Protein AF-A0A8S3G1X2-F1 (afdb_monomer_lite)

Secondary structure (DSSP, 8-state):
-HHHHHHHHHHHHHHHHHHHHHH--TTT-HHHHHHHHHHHHHHHHHHHHT--SHHHHHHHHHHHHHHHHHTHHHHHHHHHHHH-----HHHHHHHHHHHHHHHHHHHHHHHHHHHHHHHHHHHHHHHHHHHHHHHHH-

Foldseek 3Di:
DVVVVVVVVLVVLVVVLVVVLVVDDCQPCVLVNLVSLLVQLVSLVVQLVVDDDLVSNLVSLVSSVVSLVVNVSSVVNLVVLVPDPDPDPVSVVSNVSVVVSVVSSVVSNVVSVVSNVVSVVVVVVVVVVVVVVVVVPD

Structure (mmCIF, N/CA/C/O backbone):
data_AF-A0A8S3G1X2-F1
#
_entry.id   AF-A0A8S3G1X2-F1
#
loop_
_atom_site.group_PDB
_atom_site.id
_atom_site.type_symbol
_atom_site.label_atom_id
_atom_site.label_alt_id
_atom_site.label_comp_id
_atom_site.label_asym_id
_atom_site.la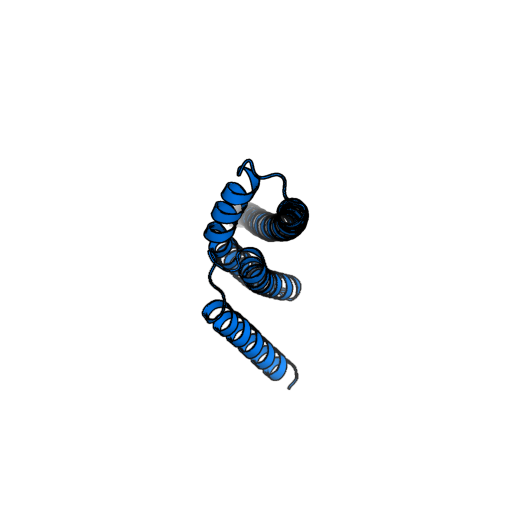bel_entity_id
_atom_site.label_seq_id
_atom_site.pdbx_PDB_ins_code
_atom_site.Cartn_x
_atom_site.Cartn_y
_atom_site.Cartn_z
_atom_site.occupancy
_atom_site.B_iso_or_equiv
_atom_site.auth_seq_id
_atom_site.auth_comp_id
_atom_site.auth_asym_id
_atom_site.auth_atom_id
_atom_site.pdbx_PDB_model_num
ATOM 1 N N . ASN A 1 1 ? -29.533 -5.165 0.262 1.00 54.38 1 ASN A N 1
ATOM 2 C CA . ASN A 1 1 ? -28.687 -5.958 -0.666 1.00 54.38 1 ASN A CA 1
ATOM 3 C C . ASN A 1 1 ? -27.414 -5.248 -1.184 1.00 54.38 1 ASN A C 1
ATOM 5 O O . ASN A 1 1 ? -26.605 -5.881 -1.853 1.00 54.38 1 ASN A O 1
ATOM 9 N N . ASN A 1 2 ? -27.161 -3.968 -0.855 1.00 65.06 2 ASN A N 1
ATOM 10 C CA . ASN A 1 2 ? -25.975 -3.226 -1.332 1.00 65.06 2 ASN A CA 1
ATOM 11 C C . ASN A 1 2 ? -24.635 -3.657 -0.696 1.00 65.06 2 ASN A C 1
ATOM 13 O O . ASN A 1 2 ? -23.593 -3.582 -1.345 1.00 65.06 2 ASN A O 1
ATOM 17 N N . SER A 1 3 ? -24.640 -4.148 0.546 1.00 72.12 3 SER A N 1
ATOM 18 C CA . SER A 1 3 ? -23.425 -4.579 1.258 1.00 72.12 3 SER A CA 1
ATOM 19 C C . SER A 1 3 ? -22.784 -5.831 0.644 1.00 72.12 3 SER A C 1
ATOM 21 O O . SER A 1 3 ? -21.564 -5.881 0.482 1.00 72.12 3 SER A O 1
ATOM 23 N N . ALA A 1 4 ? -23.592 -6.817 0.241 1.00 76.88 4 ALA A N 1
ATOM 24 C CA . ALA A 1 4 ? -23.123 -8.038 -0.418 1.00 76.88 4 ALA A CA 1
ATOM 25 C C . ALA A 1 4 ? -22.512 -7.749 -1.799 1.00 76.88 4 ALA A C 1
ATOM 27 O O . ALA A 1 4 ? -21.444 -8.267 -2.122 1.00 76.88 4 ALA A O 1
ATOM 28 N N . ARG A 1 5 ? -23.130 -6.852 -2.582 1.00 80.75 5 ARG A N 1
ATOM 29 C CA . ARG A 1 5 ? -22.590 -6.398 -3.873 1.00 80.75 5 ARG A CA 1
ATOM 30 C C . ARG A 1 5 ? -21.231 -5.714 -3.713 1.00 80.75 5 ARG A C 1
ATOM 32 O O . ARG A 1 5 ? -20.297 -6.064 -4.423 1.00 80.75 5 ARG A O 1
ATOM 39 N N . ARG A 1 6 ? -21.082 -4.806 -2.741 1.00 79.25 6 ARG A N 1
ATOM 40 C CA . ARG A 1 6 ? -19.798 -4.138 -2.446 1.00 79.25 6 ARG A CA 1
ATOM 41 C C . ARG A 1 6 ? -18.711 -5.115 -1.992 1.00 79.25 6 ARG A C 1
ATOM 43 O O . ARG A 1 6 ? -17.553 -4.939 -2.342 1.00 79.25 6 ARG A O 1
ATOM 50 N N . LYS A 1 7 ? -19.058 -6.146 -1.212 1.00 81.00 7 LYS A N 1
ATOM 51 C CA . LYS A 1 7 ? -18.111 -7.216 -0.842 1.00 81.00 7 LYS A CA 1
ATOM 52 C C . LYS A 1 7 ? -17.632 -7.993 -2.073 1.00 81.00 7 LYS A C 1
ATOM 54 O O . LYS A 1 7 ? -16.433 -8.187 -2.223 1.00 81.00 7 LYS A O 1
ATOM 59 N N . ARG A 1 8 ? -18.546 -8.372 -2.973 1.00 85.12 8 ARG A N 1
ATOM 60 C CA . ARG A 1 8 ? -18.200 -9.078 -4.220 1.00 85.12 8 ARG A CA 1
ATOM 61 C C . ARG A 1 8 ? -17.327 -8.237 -5.148 1.00 85.12 8 ARG A C 1
ATOM 63 O O . ARG A 1 8 ? -16.328 -8.743 -5.630 1.00 85.12 8 ARG A O 1
ATOM 70 N N . LEU A 1 9 ? -17.673 -6.965 -5.356 1.00 85.12 9 LEU A N 1
ATOM 71 C CA . LEU A 1 9 ? -16.884 -6.065 -6.205 1.00 85.12 9 LEU A CA 1
ATOM 72 C C . LEU A 1 9 ? -15.454 -5.881 -5.678 1.00 85.12 9 LEU A C 1
ATOM 74 O O . LEU A 1 9 ? -14.522 -5.876 -6.469 1.00 85.12 9 LEU A O 1
ATOM 78 N N . ARG A 1 10 ? -15.268 -5.809 -4.354 1.00 83.69 10 ARG A N 1
ATOM 79 C CA . ARG A 1 10 ? -13.932 -5.751 -3.739 1.00 83.69 10 ARG A CA 1
ATOM 80 C C . ARG A 1 10 ? -13.130 -7.030 -3.938 1.00 83.69 10 ARG A C 1
ATOM 82 O O . ARG A 1 10 ? -11.974 -6.959 -4.332 1.00 83.69 10 ARG A O 1
ATOM 89 N N . ALA A 1 11 ? -13.747 -8.186 -3.691 1.00 85.19 11 ALA A N 1
ATOM 90 C CA . ALA A 1 11 ? -13.094 -9.474 -3.919 1.00 85.19 11 ALA A CA 1
ATOM 91 C C . ALA A 1 11 ? -12.684 -9.633 -5.390 1.00 85.19 11 ALA A C 1
ATOM 93 O O . ALA A 1 11 ? -11.597 -10.115 -5.682 1.00 85.19 11 ALA A O 1
ATOM 94 N N . LEU A 1 12 ? -13.537 -9.168 -6.305 1.00 88.81 12 LEU A N 1
ATOM 95 C CA . LEU A 1 12 ? -13.253 -9.173 -7.731 1.00 88.81 12 LEU A CA 1
ATOM 96 C C . LEU A 1 12 ? -12.093 -8.229 -8.087 1.00 88.81 12 LEU A C 1
ATOM 98 O O . LEU A 1 12 ? -11.198 -8.642 -8.811 1.00 88.81 12 LEU A O 1
ATOM 102 N N . ALA A 1 13 ? -12.067 -7.005 -7.549 1.00 86.31 13 ALA A N 1
ATOM 103 C CA . ALA A 1 13 ? -10.960 -6.069 -7.759 1.00 86.31 13 ALA A CA 1
ATOM 104 C C . ALA A 1 13 ? -9.626 -6.644 -7.260 1.00 86.31 13 ALA A C 1
ATOM 106 O O . ALA A 1 13 ? -8.665 -6.688 -8.018 1.00 86.31 13 ALA A O 1
ATOM 107 N N . SER A 1 14 ? -9.593 -7.174 -6.033 1.00 84.50 14 SER A N 1
ATOM 108 C CA . SER A 1 14 ? -8.400 -7.827 -5.478 1.00 84.50 14 SER A CA 1
ATOM 109 C C . SER A 1 14 ? -7.933 -9.005 -6.338 1.00 84.50 14 SER A C 1
ATOM 111 O O . SER A 1 14 ? -6.750 -9.098 -6.645 1.00 84.50 14 SER A O 1
ATOM 113 N N . LEU A 1 15 ? -8.854 -9.849 -6.817 1.00 88.75 15 LEU A N 1
ATOM 114 C CA . LEU A 1 15 ? -8.516 -10.937 -7.737 1.00 88.75 15 LEU A CA 1
ATOM 115 C C . LEU A 1 15 ? -7.916 -10.419 -9.055 1.00 88.75 15 LEU A C 1
ATOM 117 O O . LEU A 1 15 ? -6.991 -11.027 -9.586 1.00 88.75 15 LEU A O 1
ATOM 121 N N . HIS A 1 16 ? -8.442 -9.322 -9.605 1.00 86.31 16 HIS A N 1
ATOM 122 C CA . HIS A 1 16 ? -7.898 -8.727 -10.825 1.00 86.31 16 HIS A CA 1
ATOM 123 C C . HIS A 1 16 ? -6.502 -8.140 -10.613 1.00 86.31 16 HIS A C 1
ATOM 125 O O . HIS A 1 16 ? -5.653 -8.344 -11.475 1.00 86.31 16 HIS A O 1
ATOM 131 N N . TYR A 1 17 ? -6.245 -7.480 -9.480 1.00 87.12 17 TYR A N 1
ATOM 132 C CA . TYR A 1 17 ? -4.904 -6.992 -9.150 1.00 87.12 17 TYR A CA 1
ATOM 133 C C . TYR A 1 17 ? -3.914 -8.148 -9.000 1.00 87.12 17 TYR A C 1
ATOM 135 O O . TYR A 1 17 ? -2.862 -8.118 -9.629 1.00 87.12 17 TYR A O 1
ATOM 143 N N . GLN A 1 18 ? -4.291 -9.216 -8.292 1.00 84.69 18 GLN A N 1
ATOM 144 C CA . GLN A 1 18 ? -3.458 -10.416 -8.163 1.00 84.69 18 GLN A CA 1
ATOM 145 C C . GLN A 1 18 ? -3.122 -11.042 -9.518 1.00 84.69 18 GLN A C 1
ATOM 147 O O . GLN A 1 18 ? -1.961 -11.312 -9.796 1.00 84.69 18 GLN A O 1
ATOM 152 N N . LYS A 1 19 ? -4.112 -11.202 -10.402 1.00 86.62 19 LYS A N 1
ATOM 153 C CA . LYS A 1 19 ? -3.869 -11.715 -11.759 1.00 86.62 19 LYS A CA 1
ATOM 154 C C . LYS A 1 19 ? -2.998 -10.786 -12.599 1.00 86.62 19 LYS A C 1
ATOM 156 O O . LYS A 1 19 ? -2.208 -11.257 -13.404 1.00 86.62 19 LYS A O 1
ATOM 161 N N . ALA A 1 20 ? -3.145 -9.473 -12.450 1.00 83.88 20 ALA A N 1
ATOM 162 C CA . ALA A 1 20 ? -2.300 -8.521 -13.161 1.00 83.88 20 ALA A CA 1
ATOM 163 C C . ALA A 1 20 ? -0.843 -8.597 -12.675 1.00 83.88 20 ALA A C 1
ATOM 165 O O . ALA A 1 20 ? 0.069 -8.537 -13.493 1.00 83.88 20 ALA A O 1
ATOM 166 N N . LEU A 1 21 ? -0.619 -8.812 -11.375 1.00 83.50 21 LEU A N 1
ATOM 167 C CA . LEU A 1 21 ? 0.715 -9.038 -10.809 1.00 83.50 21 LEU A CA 1
ATOM 168 C C . LEU A 1 21 ? 1.375 -10.3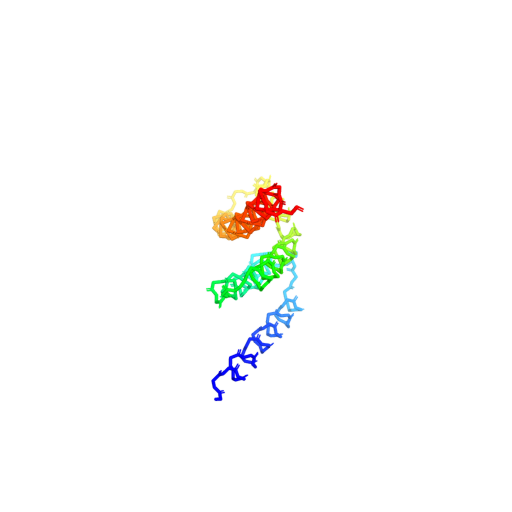30 -11.322 1.00 83.50 21 LEU A C 1
ATOM 170 O O . LEU A 1 21 ? 2.591 -10.434 -11.276 1.00 83.50 21 LEU A O 1
ATOM 174 N N . GLU A 1 22 ? 0.616 -11.299 -11.844 1.00 85.44 22 GLU A N 1
ATOM 175 C CA . GLU A 1 22 ? 1.181 -12.473 -12.533 1.00 85.44 22 GLU A CA 1
ATOM 176 C C . GLU A 1 22 ? 1.664 -12.150 -13.961 1.00 85.44 22 GLU A C 1
ATOM 178 O O . GLU A 1 22 ? 2.480 -12.884 -14.514 1.00 85.44 22 GLU A O 1
ATOM 183 N N . LEU A 1 23 ? 1.157 -11.072 -14.575 1.00 80.50 23 LEU A N 1
ATOM 184 C CA . LEU A 1 23 ? 1.497 -10.663 -15.946 1.00 80.50 23 LEU A CA 1
ATOM 185 C C . LEU A 1 23 ? 2.698 -9.717 -16.008 1.00 80.50 23 LEU A C 1
ATOM 187 O O . LEU A 1 23 ? 3.406 -9.689 -17.013 1.00 80.50 23 LEU A O 1
ATOM 191 N N . PHE A 1 24 ? 2.914 -8.932 -14.955 1.00 80.75 24 PHE A N 1
ATOM 192 C CA . PHE A 1 24 ? 4.051 -8.028 -14.842 1.00 80.75 24 PHE A CA 1
ATOM 193 C C . PHE A 1 24 ? 5.075 -8.602 -13.872 1.00 80.75 24 PHE A C 1
ATOM 195 O O . PHE A 1 24 ? 4.717 -9.150 -12.837 1.00 80.75 24 PHE A O 1
ATOM 202 N N . SER A 1 25 ? 6.360 -8.416 -14.161 1.00 82.38 25 SER A N 1
ATOM 203 C CA . SER A 1 25 ? 7.420 -8.674 -13.191 1.00 82.38 25 SER A CA 1
ATOM 204 C C . SER A 1 25 ? 7.980 -7.350 -12.675 1.00 82.38 25 SER A C 1
ATOM 206 O O . SER A 1 25 ? 8.049 -6.360 -13.411 1.00 82.38 25 SER A O 1
ATOM 208 N N . ALA A 1 26 ? 8.419 -7.336 -11.415 1.00 81.19 26 ALA A N 1
ATOM 209 C CA . ALA A 1 26 ? 9.063 -6.169 -10.819 1.00 81.19 26 ALA A CA 1
ATOM 210 C C . ALA A 1 26 ? 10.335 -5.746 -11.578 1.00 81.19 26 ALA A C 1
ATOM 212 O O . ALA A 1 26 ? 10.696 -4.575 -11.539 1.00 81.19 26 ALA A O 1
ATOM 213 N N . ARG A 1 27 ? 11.002 -6.675 -12.280 1.00 82.06 27 ARG A N 1
ATOM 214 C CA . ARG A 1 27 ? 12.225 -6.404 -13.052 1.00 82.06 27 ARG A CA 1
ATOM 215 C C . ARG A 1 27 ? 11.952 -5.861 -14.447 1.00 82.06 27 ARG A C 1
ATOM 217 O O . ARG A 1 27 ? 12.646 -4.948 -14.870 1.00 82.06 27 ARG A O 1
ATOM 224 N N . ASP A 1 28 ? 10.961 -6.411 -15.141 1.00 84.62 28 ASP A N 1
ATOM 225 C CA . ASP A 1 28 ? 10.692 -6.040 -16.532 1.00 84.62 28 ASP A CA 1
ATOM 226 C C . ASP A 1 28 ? 9.840 -4.768 -16.609 1.00 84.62 28 ASP A C 1
ATOM 228 O O . ASP A 1 28 ? 10.009 -3.956 -17.512 1.00 84.62 28 ASP A O 1
ATOM 232 N N . ASN A 1 29 ? 8.918 -4.586 -15.655 1.00 87.44 29 ASN A N 1
ATOM 233 C CA . ASN A 1 29 ? 7.972 -3.469 -15.635 1.00 87.44 29 ASN A CA 1
ATOM 234 C C . ASN A 1 29 ? 7.807 -2.896 -14.212 1.00 87.44 29 ASN A C 1
ATOM 236 O O . ASN A 1 29 ? 6.702 -2.925 -13.658 1.00 87.44 29 ASN A O 1
ATOM 240 N N . PRO A 1 30 ? 8.877 -2.355 -13.595 1.00 89.50 30 PRO A N 1
ATOM 241 C CA . PRO A 1 30 ? 8.868 -1.934 -12.190 1.00 89.50 30 PRO A CA 1
ATOM 242 C C . PRO A 1 30 ? 7.794 -0.892 -11.861 1.00 89.50 30 PRO A C 1
ATOM 244 O O . PRO A 1 30 ? 7.205 -0.958 -10.784 1.00 89.50 30 PRO A O 1
ATOM 247 N N . LEU A 1 31 ? 7.506 0.054 -12.764 1.00 91.56 31 LEU A N 1
ATOM 248 C CA . LEU A 1 31 ? 6.504 1.098 -12.509 1.00 91.56 31 LEU A CA 1
ATOM 249 C C . LEU A 1 31 ? 5.070 0.570 -12.576 1.00 91.56 31 LEU A C 1
ATOM 251 O O . LEU A 1 31 ? 4.263 0.918 -11.716 1.00 91.56 31 LEU A O 1
ATOM 255 N N . GLU A 1 32 ? 4.747 -0.282 -13.552 1.00 91.81 32 GLU A N 1
ATOM 256 C CA . GLU A 1 32 ? 3.401 -0.864 -13.654 1.00 91.81 32 GLU A CA 1
ATOM 257 C C . GLU A 1 32 ? 3.146 -1.869 -12.530 1.00 91.81 32 GLU A C 1
ATOM 259 O O . GLU A 1 32 ? 2.077 -1.861 -11.919 1.00 91.81 32 GLU A O 1
ATOM 264 N N . TYR A 1 33 ? 4.157 -2.665 -12.172 1.00 90.88 33 TYR A N 1
ATOM 265 C CA . TYR A 1 33 ? 4.075 -3.550 -11.015 1.00 90.88 33 TYR A CA 1
ATOM 266 C C . TYR A 1 33 ? 3.880 -2.752 -9.716 1.00 90.88 33 TYR A C 1
ATOM 268 O O . TYR A 1 33 ? 2.973 -3.045 -8.934 1.00 90.88 33 TYR A O 1
ATOM 276 N N . LEU A 1 34 ? 4.652 -1.675 -9.510 1.00 94.56 34 LEU A N 1
ATOM 277 C CA . LEU A 1 34 ? 4.486 -0.792 -8.353 1.00 94.56 34 LEU A CA 1
ATOM 278 C C . LEU A 1 34 ? 3.101 -0.130 -8.324 1.00 94.56 34 LEU A C 1
ATOM 280 O O . LEU A 1 34 ? 2.503 -0.035 -7.253 1.00 94.56 34 LEU A O 1
ATOM 284 N N . ARG A 1 35 ? 2.562 0.308 -9.469 1.00 95.12 35 ARG A N 1
ATOM 285 C CA . ARG A 1 35 ? 1.198 0.858 -9.556 1.00 95.12 35 ARG A CA 1
ATOM 286 C C . ARG A 1 35 ? 0.162 -0.144 -9.068 1.00 95.12 35 ARG A C 1
ATOM 288 O O . ARG A 1 35 ? -0.664 0.220 -8.238 1.00 95.12 35 ARG A O 1
ATOM 295 N N . LEU A 1 36 ? 0.232 -1.395 -9.522 1.00 93.38 36 LEU A N 1
ATOM 296 C CA . LEU A 1 36 ? -0.700 -2.443 -9.098 1.00 93.38 36 LEU A CA 1
ATOM 297 C C . LEU A 1 36 ? -0.644 -2.683 -7.587 1.00 93.38 36 LEU A C 1
ATOM 299 O O . LEU A 1 36 ? -1.686 -2.736 -6.935 1.00 93.38 36 LEU A O 1
ATOM 303 N N . LEU A 1 37 ? 0.559 -2.743 -7.013 1.00 93.19 37 LEU A N 1
ATOM 304 C CA . LEU A 1 37 ? 0.716 -2.860 -5.563 1.00 93.19 37 LEU A CA 1
ATOM 305 C C . LEU A 1 37 ? 0.157 -1.635 -4.825 1.00 93.19 37 LEU A C 1
ATOM 307 O O . LEU A 1 37 ? -0.531 -1.771 -3.813 1.00 93.19 37 LEU A O 1
ATOM 311 N N . ILE A 1 38 ? 0.389 -0.425 -5.342 1.00 96.69 38 ILE A N 1
ATOM 312 C CA . ILE A 1 38 ? -0.174 0.809 -4.778 1.00 96.69 38 ILE A CA 1
ATOM 313 C C . ILE A 1 38 ? -1.706 0.803 -4.845 1.00 96.69 38 ILE A C 1
ATOM 315 O O . ILE A 1 38 ? -2.337 1.339 -3.932 1.00 96.69 38 ILE A O 1
ATOM 319 N N . GLU A 1 39 ? -2.330 0.198 -5.855 1.00 95.12 39 GLU A N 1
ATOM 320 C CA . GLU A 1 39 ? -3.789 0.034 -5.901 1.00 95.12 39 GLU A CA 1
ATOM 321 C C . GLU A 1 39 ? -4.305 -0.896 -4.791 1.00 95.12 39 GLU A C 1
ATOM 323 O O . GLU A 1 39 ? -5.315 -0.591 -4.151 1.00 95.12 39 GLU A O 1
ATOM 328 N N . GLU A 1 40 ? -3.586 -1.970 -4.451 1.00 93.44 40 GLU A N 1
ATOM 329 C CA . GLU A 1 40 ? -3.934 -2.797 -3.285 1.00 93.44 40 GLU A CA 1
ATOM 330 C C . GLU A 1 40 ? -3.810 -2.012 -1.968 1.00 93.44 40 GLU A C 1
ATOM 332 O O . GLU A 1 40 ? -4.673 -2.107 -1.086 1.00 93.44 40 GLU A O 1
ATOM 337 N N . VAL A 1 41 ? -2.788 -1.157 -1.856 1.00 96.62 41 VAL A N 1
ATOM 338 C CA . VAL A 1 41 ? -2.645 -0.208 -0.740 1.00 96.62 41 VAL A CA 1
ATOM 339 C C . VAL A 1 41 ? -3.809 0.797 -0.722 1.00 96.62 41 VAL A C 1
ATOM 341 O O . VAL A 1 41 ? -4.332 1.113 0.349 1.00 96.62 41 VAL A O 1
ATOM 344 N N . ALA A 1 42 ? -4.255 1.278 -1.890 1.00 95.12 42 ALA A N 1
ATOM 345 C CA . ALA A 1 42 ? -5.408 2.176 -2.036 1.00 95.12 42 ALA A CA 1
ATOM 346 C C . ALA A 1 42 ? -6.685 1.535 -1.505 1.00 95.12 42 ALA A C 1
ATOM 348 O O . ALA A 1 42 ? -7.480 2.179 -0.821 1.00 95.12 42 ALA A O 1
ATOM 349 N N . LEU A 1 43 ? -6.876 0.256 -1.826 1.00 93.38 43 LEU A N 1
ATOM 350 C CA . LEU A 1 43 ? -8.054 -0.491 -1.427 1.00 93.38 43 LEU A CA 1
ATOM 351 C C . LEU A 1 43 ? -8.132 -0.602 0.097 1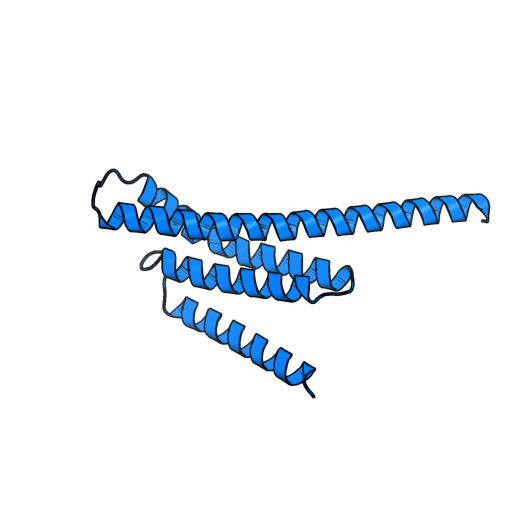.00 93.38 43 LEU A C 1
ATOM 353 O O . LEU A 1 43 ? -9.195 -0.372 0.671 1.00 93.38 43 LEU A O 1
ATOM 357 N N . ALA A 1 44 ? -7.007 -0.883 0.759 1.00 95.25 44 ALA A N 1
ATOM 358 C CA . ALA A 1 44 ? -6.943 -0.907 2.218 1.00 95.25 44 ALA A CA 1
ATOM 359 C C . ALA A 1 44 ? -7.221 0.473 2.847 1.00 95.25 44 ALA A C 1
ATOM 361 O O . ALA A 1 44 ? -7.912 0.546 3.863 1.00 95.25 44 ALA A O 1
ATOM 362 N N . ASP A 1 45 ? -6.738 1.564 2.240 1.00 95.94 45 ASP A N 1
ATOM 363 C CA . ASP A 1 45 ? -7.027 2.938 2.689 1.00 95.94 45 ASP A CA 1
ATOM 364 C C . ASP A 1 45 ? -8.518 3.275 2.558 1.00 95.94 45 ASP A C 1
ATOM 366 O O . ASP A 1 45 ? -9.148 3.767 3.493 1.00 95.94 45 ASP A O 1
ATOM 370 N N . PHE A 1 46 ? -9.133 2.907 1.437 1.00 94.31 46 PHE A N 1
ATOM 371 C CA . PHE A 1 46 ? -10.569 3.075 1.242 1.00 94.31 46 PHE A CA 1
ATOM 372 C C . PHE A 1 46 ? -11.399 2.293 2.275 1.00 94.31 46 PHE A C 1
ATOM 374 O O . PHE A 1 46 ? -12.406 2.788 2.798 1.00 94.31 46 PHE A O 1
ATOM 381 N N . GLU A 1 47 ? -10.985 1.065 2.601 1.00 93.00 47 GLU A N 1
ATOM 382 C CA . GLU A 1 47 ? -11.638 0.279 3.648 1.00 93.00 47 GLU A CA 1
ATOM 383 C C . GLU A 1 47 ? -11.447 0.890 5.037 1.00 93.00 47 GLU A C 1
ATOM 385 O O . GLU A 1 47 ? -12.397 0.920 5.822 1.00 93.00 47 GLU A O 1
ATOM 390 N N . LEU A 1 48 ? -10.262 1.436 5.318 1.00 95.94 48 LEU A N 1
ATOM 391 C CA . LEU A 1 48 ? -9.997 2.161 6.552 1.00 95.94 48 LEU A CA 1
ATOM 392 C C . LEU A 1 48 ? -10.921 3.379 6.698 1.00 95.94 48 LEU A C 1
ATOM 394 O O . LEU A 1 48 ? -11.529 3.555 7.753 1.00 95.94 48 LEU A O 1
ATOM 398 N N . GLN A 1 49 ? -11.080 4.181 5.645 1.00 94.19 49 GLN A N 1
ATOM 399 C CA . GLN A 1 49 ? -11.982 5.341 5.643 1.00 94.19 49 GLN A CA 1
ATOM 400 C C . GLN A 1 49 ? -13.450 4.945 5.863 1.00 94.19 49 GLN A C 1
ATOM 402 O O . GLN A 1 49 ? -14.240 5.726 6.391 1.00 94.19 49 GLN A O 1
ATOM 407 N N . SER A 1 50 ? -13.815 3.718 5.486 1.00 91.94 50 SER A N 1
ATOM 408 C CA . SER A 1 50 ? -15.162 3.170 5.664 1.00 91.94 50 SER A CA 1
ATOM 409 C C . SER A 1 50 ? -15.390 2.521 7.038 1.00 91.94 50 SER A C 1
ATOM 411 O O . SER A 1 50 ? -16.524 2.151 7.355 1.00 91.94 50 SER A O 1
ATOM 413 N N . ALA A 1 51 ? -14.341 2.330 7.842 1.00 94.06 51 ALA A N 1
ATOM 414 C CA . ALA A 1 51 ? -14.410 1.610 9.107 1.00 94.06 51 ALA A CA 1
ATOM 415 C C . ALA A 1 51 ? -14.808 2.525 10.276 1.00 94.06 51 ALA A C 1
ATOM 417 O O . ALA A 1 51 ? -14.206 3.568 10.526 1.00 94.06 51 ALA A O 1
ATOM 418 N N . THR A 1 52 ? -15.815 2.101 11.041 1.00 92.38 52 THR A N 1
ATOM 419 C CA . THR A 1 52 ? -16.392 2.900 12.134 1.00 92.38 52 THR A CA 1
ATOM 420 C C . THR A 1 52 ? -15.793 2.578 13.501 1.00 92.38 52 THR A C 1
ATOM 422 O O . THR A 1 52 ? -15.728 3.448 14.367 1.00 92.38 52 THR A O 1
ATOM 425 N N . ASP A 1 53 ? -15.343 1.342 13.711 1.00 93.44 53 ASP A N 1
ATOM 426 C CA . ASP A 1 53 ? -14.816 0.867 14.989 1.00 93.44 53 ASP A CA 1
ATOM 427 C C . ASP A 1 53 ? -13.286 0.710 14.972 1.00 93.44 53 ASP A C 1
ATOM 429 O O . ASP A 1 53 ? -12.668 0.471 13.933 1.00 93.44 53 ASP A O 1
ATOM 433 N N . SER A 1 54 ? -12.659 0.829 16.147 1.00 93.62 54 SER A N 1
ATOM 434 C CA . SER A 1 54 ? -11.198 0.779 16.279 1.00 93.62 54 SER A CA 1
ATOM 435 C C . SER A 1 54 ? -10.582 -0.554 15.846 1.00 93.62 54 SER A C 1
ATOM 437 O O . SER A 1 54 ? -9.434 -0.559 15.410 1.00 93.62 54 SER A O 1
ATOM 439 N N . GLN A 1 55 ? -11.303 -1.674 15.965 1.00 93.94 55 GLN A N 1
ATOM 440 C CA . GLN A 1 55 ? -10.779 -2.992 15.602 1.00 93.94 55 GLN A CA 1
ATOM 441 C C . GLN A 1 55 ? -10.705 -3.137 14.079 1.00 93.94 55 GLN A C 1
ATOM 443 O O . GLN A 1 55 ? -9.670 -3.545 13.551 1.00 93.94 55 GLN A O 1
ATOM 448 N N . SER A 1 56 ? -11.763 -2.745 13.368 1.00 95.12 56 SER A N 1
ATOM 449 C CA . SER A 1 56 ? -11.786 -2.701 11.906 1.00 95.12 56 SER A CA 1
ATOM 450 C C . SER A 1 56 ? -10.762 -1.707 11.367 1.00 95.12 56 SER A C 1
ATOM 452 O O . SER A 1 56 ? -10.004 -2.057 10.464 1.00 95.12 56 SER A O 1
ATOM 454 N N . ARG A 1 57 ? -10.664 -0.502 11.953 1.00 96.94 57 ARG A N 1
ATOM 455 C CA . ARG A 1 57 ? -9.635 0.476 11.558 1.00 96.94 57 ARG A CA 1
ATOM 456 C C . ARG A 1 57 ? -8.227 -0.096 11.721 1.00 96.94 57 ARG A C 1
ATOM 458 O O . ARG A 1 57 ? -7.463 -0.077 10.764 1.00 96.94 57 ARG A O 1
ATOM 465 N N . LEU A 1 58 ? -7.915 -0.701 12.872 1.00 97.00 58 LEU A N 1
ATOM 466 C CA . LEU A 1 58 ? -6.615 -1.342 13.110 1.00 97.00 58 LEU A CA 1
ATOM 467 C C . LEU A 1 58 ? -6.326 -2.443 12.082 1.00 97.00 58 LEU A C 1
ATOM 469 O O . LEU A 1 58 ? -5.228 -2.495 11.528 1.00 97.00 58 LEU A O 1
ATOM 473 N N . LYS A 1 59 ? -7.315 -3.299 11.799 1.00 96.81 59 LYS A N 1
ATOM 474 C CA . LYS A 1 59 ? -7.197 -4.367 10.803 1.00 96.81 59 LYS A CA 1
ATOM 475 C C . LYS A 1 59 ? -6.857 -3.807 9.419 1.00 96.81 59 LYS A C 1
ATOM 477 O O . LYS A 1 59 ? -5.922 -4.298 8.790 1.00 96.81 59 LYS A O 1
ATOM 482 N N . HIS A 1 60 ? -7.591 -2.799 8.949 1.00 96.75 60 HIS A N 1
ATOM 483 C CA . HIS A 1 60 ? -7.355 -2.208 7.630 1.00 96.75 60 HIS A CA 1
ATOM 484 C C . HIS A 1 60 ? -6.016 -1.464 7.571 1.00 96.75 60 HIS A C 1
ATOM 486 O O . HIS A 1 60 ? -5.295 -1.612 6.588 1.00 96.75 60 HIS A O 1
ATOM 492 N N . SER A 1 61 ? -5.606 -0.774 8.644 1.00 97.25 61 SER A N 1
ATOM 493 C CA . SER A 1 61 ? -4.267 -0.176 8.728 1.00 97.25 61 SER A CA 1
ATOM 494 C C . SER A 1 61 ? -3.151 -1.222 8.637 1.00 97.25 61 SER A C 1
ATOM 496 O O . SER A 1 61 ? -2.184 -1.031 7.904 1.00 97.25 61 SER A O 1
ATOM 498 N N . GLN A 1 62 ? -3.279 -2.353 9.338 1.00 97.38 62 GLN A N 1
ATOM 499 C CA . GLN A 1 62 ? -2.305 -3.449 9.259 1.00 97.38 62 GLN A CA 1
ATOM 500 C C . GLN A 1 62 ? -2.272 -4.093 7.869 1.00 97.38 62 GLN A C 1
ATOM 502 O O . GLN A 1 62 ? -1.198 -4.420 7.369 1.00 97.38 62 GLN A O 1
ATOM 507 N N . GLN A 1 63 ? -3.434 -4.272 7.241 1.00 95.94 63 GLN A N 1
ATOM 508 C CA . GLN A 1 63 ? -3.531 -4.789 5.878 1.00 95.94 63 GLN A CA 1
ATOM 509 C C . GLN A 1 63 ? -2.853 -3.849 4.875 1.00 95.94 63 GLN A C 1
ATOM 511 O O . GLN A 1 63 ? -2.054 -4.314 4.067 1.00 95.94 63 GLN A O 1
ATOM 516 N N . GLY A 1 64 ? -3.105 -2.541 4.972 1.00 96.62 64 GLY A N 1
ATOM 517 C CA . GLY A 1 64 ? -2.471 -1.536 4.120 1.00 96.62 64 GLY A CA 1
ATOM 518 C C . GLY A 1 64 ? -0.950 -1.514 4.258 1.00 96.62 64 GLY A C 1
ATOM 519 O O . GLY A 1 64 ? -0.248 -1.446 3.255 1.00 96.62 64 GLY A O 1
ATOM 520 N N . LEU A 1 65 ? -0.424 -1.666 5.479 1.00 97.69 65 LEU A N 1
ATOM 521 C CA . LEU A 1 65 ? 1.022 -1.767 5.707 1.00 97.69 65 LEU A CA 1
ATOM 522 C C . LEU A 1 65 ? 1.631 -3.059 5.149 1.00 97.69 65 LEU A C 1
ATOM 524 O O . LEU A 1 65 ? 2.737 -3.019 4.618 1.00 97.69 65 LEU A O 1
ATOM 528 N N . ARG A 1 66 ? 0.926 -4.194 5.232 1.00 96.06 66 ARG A N 1
ATOM 529 C CA . ARG A 1 66 ? 1.383 -5.449 4.610 1.00 96.06 66 ARG A CA 1
ATOM 530 C C . ARG A 1 66 ? 1.446 -5.331 3.089 1.00 96.06 66 ARG A C 1
ATOM 532 O O . ARG A 1 66 ? 2.448 -5.735 2.514 1.00 96.06 66 ARG A O 1
ATOM 539 N N . ALA A 1 67 ? 0.423 -4.742 2.468 1.00 93.00 67 ALA A N 1
ATOM 540 C CA . ALA A 1 67 ? 0.421 -4.475 1.030 1.00 93.00 67 ALA A CA 1
ATOM 541 C C . ALA A 1 67 ? 1.552 -3.505 0.640 1.00 93.00 67 ALA A C 1
ATOM 543 O O . ALA A 1 67 ? 2.301 -3.748 -0.300 1.00 93.00 67 ALA A O 1
ATOM 544 N N . ALA A 1 68 ? 1.765 -2.446 1.427 1.00 96.56 68 ALA A N 1
ATOM 545 C CA . ALA A 1 68 ? 2.853 -1.500 1.190 1.00 96.56 68 ALA A CA 1
ATOM 546 C C . ALA A 1 68 ? 4.238 -2.162 1.284 1.00 96.56 68 ALA A C 1
ATOM 548 O O . ALA A 1 68 ? 5.139 -1.807 0.530 1.00 96.56 68 ALA A O 1
ATOM 549 N N . PHE A 1 69 ? 4.408 -3.151 2.165 1.00 95.31 69 PHE A N 1
ATOM 550 C CA . PHE A 1 69 ? 5.662 -3.895 2.286 1.00 95.31 69 PHE A CA 1
ATOM 551 C C . PHE A 1 69 ? 5.997 -4.700 1.021 1.00 95.31 69 PHE A C 1
ATOM 553 O O . PHE A 1 69 ? 7.167 -4.841 0.678 1.00 95.31 69 PHE A O 1
ATOM 560 N N . GLN A 1 70 ? 4.991 -5.155 0.269 1.00 92.81 70 GLN A N 1
ATOM 561 C CA . GLN A 1 70 ? 5.210 -5.841 -1.010 1.00 92.81 70 GLN A CA 1
ATOM 562 C C . GLN A 1 70 ? 5.842 -4.922 -2.068 1.00 92.81 70 GLN A C 1
ATOM 564 O O . GLN A 1 70 ? 6.476 -5.409 -2.998 1.00 92.81 70 GLN A O 1
ATOM 569 N N . CYS A 1 71 ? 5.747 -3.595 -1.908 1.00 94.25 71 CYS A N 1
ATOM 570 C CA . CYS A 1 71 ? 6.384 -2.629 -2.808 1.00 94.25 71 CYS A CA 1
ATOM 571 C C . CYS A 1 71 ? 7.914 -2.581 -2.660 1.00 94.25 71 CYS A C 1
ATOM 573 O O . CYS A 1 71 ? 8.575 -1.960 -3.492 1.00 94.25 71 CYS A O 1
ATOM 575 N N . GLN A 1 72 ? 8.490 -3.198 -1.619 1.00 93.31 72 GLN A N 1
ATOM 576 C CA . GLN A 1 72 ? 9.917 -3.096 -1.296 1.00 93.31 72 GLN A CA 1
ATOM 577 C C . GLN A 1 72 ? 10.827 -3.509 -2.461 1.00 93.31 72 GLN A C 1
ATOM 579 O O . GLN A 1 72 ? 11.843 -2.856 -2.698 1.00 93.31 72 GLN A O 1
ATOM 584 N N . GLU A 1 73 ? 10.469 -4.564 -3.194 1.00 89.94 73 GLU A N 1
ATOM 585 C CA . GLU A 1 73 ? 11.261 -5.034 -4.334 1.00 89.94 73 GLU A CA 1
ATOM 586 C C . GLU A 1 73 ? 11.345 -3.965 -5.434 1.00 89.94 73 GLU A C 1
ATOM 588 O O . GLU A 1 73 ? 12.441 -3.608 -5.869 1.00 89.94 73 GLU A O 1
ATOM 593 N N . CYS A 1 74 ? 10.208 -3.373 -5.811 1.00 91.19 74 CYS A N 1
ATOM 594 C CA . CYS A 1 74 ? 10.167 -2.286 -6.789 1.00 91.19 74 CYS A CA 1
ATOM 595 C C . CYS A 1 74 ? 10.934 -1.052 -6.326 1.00 91.19 74 CYS A C 1
ATOM 597 O O . CYS A 1 74 ? 11.613 -0.433 -7.137 1.00 91.19 74 CYS A O 1
ATOM 599 N N . VAL A 1 75 ? 10.856 -0.700 -5.039 1.00 90.81 75 VAL A N 1
ATOM 600 C CA . VAL A 1 75 ? 11.619 0.429 -4.480 1.00 90.81 75 VAL A CA 1
ATOM 601 C C . VAL A 1 75 ? 13.120 0.212 -4.686 1.00 90.81 75 VAL A C 1
ATOM 603 O O . VAL A 1 75 ? 13.813 1.129 -5.119 1.00 90.81 75 VAL A O 1
ATOM 606 N N . GLY A 1 76 ? 13.618 -1.003 -4.432 1.00 91.25 76 GLY A N 1
ATOM 607 C CA . GLY A 1 76 ? 15.026 -1.340 -4.645 1.00 91.25 76 GLY A CA 1
ATOM 608 C C . GLY A 1 76 ? 15.450 -1.240 -6.113 1.00 91.25 76 GLY A C 1
ATOM 609 O O . GLY A 1 76 ? 16.494 -0.666 -6.410 1.00 91.25 76 GLY A O 1
ATOM 610 N N . ILE A 1 77 ? 14.626 -1.751 -7.030 1.00 89.19 77 ILE A N 1
ATOM 611 C CA . ILE A 1 77 ? 14.887 -1.704 -8.479 1.00 89.19 77 ILE A CA 1
ATOM 612 C C . ILE A 1 77 ? 14.873 -0.258 -8.993 1.00 89.19 77 ILE A C 1
ATOM 614 O O . ILE A 1 77 ? 15.774 0.158 -9.717 1.00 89.19 77 ILE A O 1
ATOM 618 N N . ILE A 1 78 ? 13.890 0.541 -8.577 1.00 87.81 78 ILE A N 1
ATOM 619 C CA . ILE A 1 78 ? 13.789 1.960 -8.941 1.00 87.81 78 ILE A CA 1
ATOM 620 C C . ILE A 1 78 ? 15.032 2.733 -8.489 1.00 87.81 78 ILE A C 1
ATOM 622 O O . ILE A 1 78 ? 15.555 3.543 -9.252 1.00 87.81 78 ILE A O 1
ATOM 626 N N . GLU A 1 79 ? 15.537 2.472 -7.283 1.00 87.75 79 GLU A N 1
ATOM 627 C CA . GLU A 1 79 ? 16.734 3.150 -6.775 1.00 87.75 79 GLU A CA 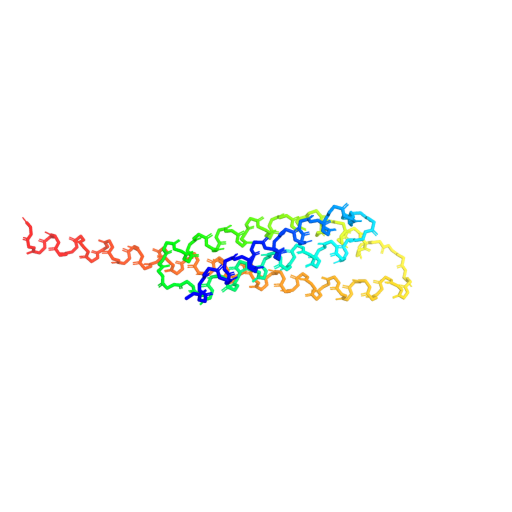1
ATOM 628 C C . GLU A 1 79 ? 17.996 2.780 -7.577 1.00 87.75 79 GLU A C 1
ATOM 630 O O . GLU A 1 79 ? 18.855 3.628 -7.831 1.00 87.75 79 GLU A O 1
ATOM 635 N N . GLN A 1 80 ? 18.087 1.536 -8.057 1.00 87.19 80 GLN A N 1
ATOM 636 C CA . GLN A 1 80 ? 19.163 1.111 -8.960 1.00 87.19 80 GLN A CA 1
ATOM 637 C C . GLN A 1 80 ? 19.095 1.850 -10.301 1.00 87.19 80 GLN A C 1
ATOM 639 O O . GLN A 1 80 ? 20.113 2.346 -10.778 1.00 87.19 80 GLN A O 1
ATOM 644 N N . HIS A 1 81 ? 17.900 1.994 -10.882 1.00 82.50 81 HIS A N 1
ATOM 645 C CA . HIS A 1 81 ? 17.723 2.771 -12.112 1.00 82.50 81 HIS A CA 1
ATOM 646 C C . HIS A 1 81 ? 18.069 4.249 -11.906 1.00 82.50 81 HIS A C 1
ATOM 648 O O . HIS A 1 81 ? 18.767 4.839 -12.726 1.00 82.50 81 HIS A O 1
ATOM 654 N N . ARG A 1 82 ? 17.672 4.833 -10.772 1.00 79.12 82 ARG A N 1
ATOM 655 C CA . ARG A 1 82 ? 17.951 6.236 -10.440 1.00 79.12 82 ARG A CA 1
ATOM 656 C C . ARG A 1 82 ? 19.443 6.548 -10.297 1.00 79.12 82 ARG A C 1
ATOM 658 O O . ARG A 1 82 ? 19.861 7.667 -10.576 1.00 79.12 82 ARG A O 1
ATOM 665 N N . THR A 1 83 ? 20.226 5.585 -9.820 1.00 80.50 83 THR A N 1
ATOM 666 C CA . THR A 1 83 ? 21.678 5.726 -9.620 1.00 80.50 83 THR A CA 1
ATOM 667 C C . THR A 1 83 ? 22.496 5.319 -10.848 1.00 80.50 83 THR A C 1
ATOM 669 O O . THR A 1 83 ? 23.703 5.566 -10.887 1.00 80.50 83 THR A O 1
ATOM 672 N N . SER A 1 84 ? 21.854 4.740 -11.869 1.00 78.62 84 SER A N 1
ATOM 673 C CA . SER A 1 84 ? 22.497 4.444 -13.149 1.00 78.62 84 SER A CA 1
ATOM 674 C C . SER A 1 84 ? 22.896 5.738 -13.870 1.00 78.62 84 SER A C 1
ATOM 676 O O . SER A 1 84 ? 22.149 6.713 -13.900 1.00 78.62 84 SER A O 1
ATOM 678 N N . SER A 1 85 ? 24.114 5.775 -14.413 1.00 62.84 85 SER A N 1
ATOM 679 C CA . SER A 1 85 ? 24.729 6.995 -14.961 1.00 62.84 85 SER A CA 1
ATOM 680 C C . SER A 1 85 ? 24.302 7.327 -16.396 1.00 62.84 85 SER A C 1
ATOM 682 O O . SER A 1 85 ? 25.006 8.091 -17.050 1.00 62.84 85 SER A O 1
ATOM 684 N N . ASP A 1 86 ? 23.203 6.752 -16.894 1.00 67.75 86 ASP A N 1
ATOM 685 C CA . ASP A 1 86 ? 22.789 6.871 -18.296 1.00 67.75 86 ASP A CA 1
ATOM 686 C C . ASP A 1 86 ? 21.777 8.027 -18.479 1.00 67.75 86 ASP A C 1
ATOM 688 O O . ASP A 1 86 ? 20.652 7.950 -17.966 1.00 67.75 86 ASP A O 1
ATOM 692 N N . PRO A 1 87 ? 22.156 9.133 -19.150 1.00 59.62 87 PRO A N 1
ATOM 693 C CA . PRO A 1 87 ? 21.352 10.350 -19.238 1.00 59.62 87 PRO A CA 1
ATOM 694 C C . PRO A 1 87 ? 20.414 10.337 -20.459 1.00 59.62 87 PRO A C 1
ATOM 696 O O . PRO A 1 87 ? 20.434 11.268 -21.263 1.00 59.62 87 PRO A O 1
ATOM 699 N N . ASP A 1 88 ? 19.614 9.282 -20.622 1.00 74.94 88 ASP A N 1
ATOM 700 C CA . ASP A 1 88 ? 18.596 9.210 -21.682 1.00 74.94 88 ASP A CA 1
ATOM 701 C C . ASP A 1 88 ? 17.246 9.805 -21.219 1.00 74.94 88 ASP A C 1
ATOM 703 O O . ASP A 1 88 ? 16.875 9.698 -20.050 1.00 74.94 88 ASP A O 1
ATOM 707 N N . ASP A 1 89 ? 16.480 10.405 -22.135 1.00 61.03 89 ASP A N 1
ATOM 708 C CA . ASP A 1 89 ? 15.182 11.071 -21.884 1.00 61.03 89 ASP A CA 1
ATOM 709 C C . ASP A 1 89 ? 14.128 10.093 -21.313 1.00 61.03 89 ASP A C 1
ATOM 711 O O . ASP A 1 89 ? 13.317 10.422 -20.437 1.00 61.03 89 ASP A O 1
ATOM 715 N N . TYR A 1 90 ? 14.216 8.821 -21.722 1.00 67.31 90 TYR A N 1
ATOM 716 C CA . TYR A 1 90 ? 13.432 7.724 -21.147 1.00 67.31 90 TYR A CA 1
ATOM 717 C C . TYR A 1 90 ? 13.680 7.555 -19.635 1.00 67.31 90 TYR A C 1
ATOM 719 O O . TYR A 1 90 ? 12.750 7.266 -18.876 1.00 67.31 90 TYR A O 1
ATOM 727 N N . ASN A 1 91 ? 14.915 7.785 -19.176 1.00 77.50 91 ASN A N 1
ATOM 728 C CA . ASN A 1 91 ? 15.289 7.683 -17.768 1.00 77.50 91 ASN A CA 1
ATOM 729 C C . ASN A 1 91 ? 14.699 8.840 -16.946 1.00 77.50 91 ASN A C 1
ATOM 731 O O . ASN A 1 91 ? 14.228 8.624 -15.830 1.00 77.50 91 ASN A O 1
ATOM 735 N N . GLU A 1 92 ? 14.634 10.058 -17.494 1.00 83.31 92 GLU A N 1
ATOM 736 C CA . GLU A 1 92 ? 14.046 11.192 -16.774 1.00 83.31 92 GLU A CA 1
ATOM 737 C C . GLU A 1 92 ? 12.543 10.985 -16.523 1.00 83.31 92 GLU A C 1
ATOM 739 O O . GLU A 1 92 ? 12.080 11.116 -15.385 1.00 83.31 92 GLU A O 1
ATOM 744 N N . THR A 1 93 ? 11.792 10.566 -17.547 1.00 87.25 93 THR A N 1
ATOM 745 C CA . THR A 1 93 ? 10.354 10.263 -17.413 1.00 87.25 93 THR A CA 1
ATOM 746 C C . THR A 1 93 ? 10.112 9.136 -16.404 1.00 87.25 93 THR A C 1
ATOM 748 O O . THR A 1 93 ? 9.220 9.228 -15.553 1.00 87.25 93 THR A O 1
ATOM 751 N N . PHE A 1 94 ? 10.938 8.087 -16.450 1.00 88.44 94 PHE A N 1
ATOM 752 C CA . PHE A 1 94 ? 10.900 6.991 -15.486 1.00 88.44 94 PHE A CA 1
ATOM 753 C C . PHE A 1 94 ? 11.129 7.486 -14.053 1.00 88.44 94 PHE A C 1
ATOM 755 O O . PHE A 1 94 ? 10.356 7.166 -13.145 1.00 88.44 94 PHE A O 1
ATOM 762 N N . VAL A 1 95 ? 12.171 8.295 -13.839 1.00 87.88 95 VAL A N 1
ATOM 763 C CA . VAL A 1 95 ? 12.521 8.833 -12.521 1.00 87.88 95 VAL A CA 1
ATOM 764 C C . VAL A 1 95 ? 11.401 9.726 -11.990 1.00 87.88 95 VAL A C 1
ATOM 766 O O . VAL A 1 95 ? 11.020 9.576 -10.827 1.00 87.88 95 VAL A O 1
ATOM 769 N N . GLN A 1 96 ? 10.824 10.600 -12.815 1.00 90.56 96 GLN A N 1
ATOM 770 C CA . GLN A 1 96 ? 9.713 11.466 -12.411 1.00 90.56 96 GLN A CA 1
ATOM 771 C C . GLN A 1 96 ? 8.475 10.657 -11.996 1.00 90.56 96 GLN A C 1
ATOM 773 O O . GLN A 1 96 ? 7.916 10.885 -10.917 1.00 90.56 96 GLN A O 1
ATOM 778 N N . GLU A 1 97 ? 8.070 9.667 -12.797 1.00 92.75 97 GLU A N 1
ATOM 779 C CA . GLU A 1 97 ? 6.910 8.838 -12.457 1.00 92.75 97 GLU A CA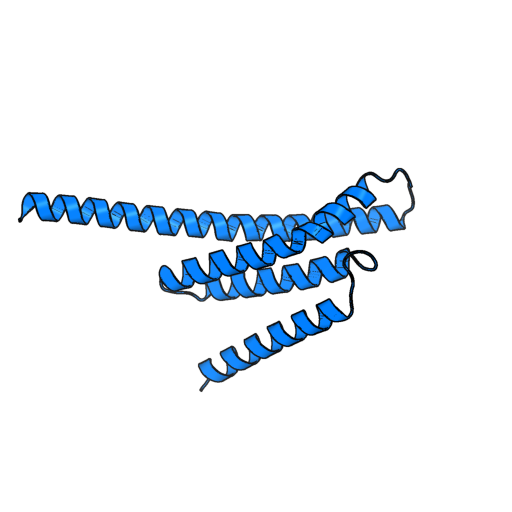 1
ATOM 780 C C . GLU A 1 97 ? 7.179 7.967 -11.224 1.00 92.75 97 GLU A C 1
ATOM 782 O O . GLU A 1 97 ? 6.317 7.844 -10.350 1.00 92.75 97 GLU A O 1
ATOM 787 N N . SER A 1 98 ? 8.393 7.429 -11.085 1.00 93.12 98 SER A N 1
ATOM 788 C CA . SER A 1 98 ? 8.781 6.669 -9.897 1.00 93.12 98 SER A CA 1
ATOM 789 C C . SER A 1 98 ? 8.664 7.514 -8.623 1.00 93.12 98 SER A C 1
ATOM 791 O O . SER A 1 98 ? 8.059 7.077 -7.644 1.00 93.12 98 SER A O 1
ATOM 793 N N . GLN A 1 99 ? 9.133 8.766 -8.646 1.00 93.25 99 GLN A N 1
ATOM 794 C CA . GLN A 1 99 ? 9.022 9.685 -7.513 1.00 93.25 99 GLN A CA 1
ATOM 795 C C . GLN A 1 99 ? 7.562 9.990 -7.173 1.00 93.25 99 GLN A C 1
ATOM 797 O O . GLN A 1 99 ? 7.198 10.025 -5.993 1.00 93.25 99 GLN A O 1
ATOM 802 N N . ARG A 1 100 ? 6.705 10.163 -8.187 1.00 96.25 100 ARG A N 1
ATOM 803 C CA . ARG A 1 100 ? 5.267 10.372 -7.990 1.00 96.25 100 ARG A CA 1
ATOM 804 C C . ARG A 1 100 ? 4.624 9.183 -7.276 1.00 96.25 100 ARG A C 1
ATOM 806 O O . ARG A 1 100 ? 3.925 9.374 -6.280 1.00 96.25 100 ARG A O 1
ATOM 813 N N . LEU A 1 101 ? 4.888 7.963 -7.744 1.00 96.56 101 LEU A N 1
ATOM 814 C CA . LEU A 1 101 ? 4.351 6.733 -7.153 1.00 96.56 101 LEU A CA 1
ATOM 815 C C . LEU A 1 101 ? 4.861 6.511 -5.724 1.00 96.56 101 LEU A C 1
ATOM 817 O O . LEU A 1 101 ? 4.070 6.235 -4.821 1.00 96.56 101 LEU A O 1
ATOM 821 N N . LEU A 1 102 ? 6.160 6.708 -5.489 1.00 95.94 102 LEU A N 1
ATOM 822 C CA . LEU A 1 102 ? 6.761 6.594 -4.159 1.00 95.94 102 LEU A CA 1
ATOM 823 C C . LEU A 1 102 ? 6.195 7.628 -3.178 1.00 95.94 102 LEU A C 1
ATOM 825 O O . LEU A 1 102 ? 5.968 7.309 -2.010 1.00 95.94 102 LEU A O 1
ATOM 829 N N . SER A 1 103 ? 5.909 8.845 -3.645 1.00 97.19 103 SER A N 1
ATOM 830 C CA . SER A 1 103 ? 5.255 9.879 -2.837 1.00 97.19 103 SER A CA 1
ATOM 831 C C . SER A 1 103 ? 3.846 9.456 -2.402 1.00 97.19 103 SER A C 1
ATOM 833 O O . SER A 1 103 ? 3.505 9.560 -1.220 1.00 97.19 103 SER A O 1
ATOM 835 N N . ILE A 1 104 ? 3.052 8.890 -3.321 1.00 97.69 104 ILE A N 1
ATOM 836 C CA . ILE A 1 104 ? 1.711 8.355 -3.020 1.00 97.69 104 ILE A CA 1
ATOM 837 C C . ILE A 1 104 ? 1.801 7.224 -1.989 1.00 97.69 104 ILE A C 1
ATOM 839 O O . ILE A 1 104 ? 1.066 7.227 -0.996 1.00 97.69 104 ILE A O 1
ATOM 843 N N . LEU A 1 105 ? 2.716 6.274 -2.201 1.00 97.38 105 LEU A N 1
ATOM 844 C CA . LEU A 1 105 ? 2.940 5.152 -1.292 1.00 97.38 105 LEU A CA 1
ATOM 845 C C . LEU A 1 105 ? 3.316 5.643 0.114 1.00 97.38 105 LEU A C 1
ATOM 847 O O . LEU A 1 105 ? 2.691 5.239 1.096 1.00 97.38 105 LEU A O 1
ATOM 851 N N . ASN A 1 106 ? 4.280 6.562 0.211 1.00 96.94 106 ASN A N 1
ATOM 852 C CA . ASN A 1 106 ? 4.713 7.151 1.477 1.00 96.94 106 ASN A CA 1
ATOM 853 C C . ASN A 1 106 ? 3.556 7.859 2.199 1.00 96.94 106 ASN A C 1
ATOM 855 O O . ASN A 1 106 ? 3.347 7.643 3.393 1.00 96.94 106 ASN A O 1
ATOM 859 N N . GLY A 1 107 ? 2.758 8.652 1.477 1.00 97.75 107 GLY A N 1
ATOM 860 C CA . GLY A 1 107 ? 1.581 9.318 2.037 1.00 97.75 107 GLY A CA 1
ATOM 861 C C . GLY A 1 107 ? 0.602 8.332 2.681 1.00 97.75 107 GLY A C 1
ATOM 862 O O . GLY A 1 107 ? 0.163 8.540 3.813 1.00 97.75 107 GLY A O 1
ATOM 863 N N . ARG A 1 108 ? 0.317 7.209 2.011 1.00 97.38 108 ARG A N 1
ATOM 864 C CA . ARG A 1 108 ? -0.584 6.171 2.539 1.00 97.38 108 ARG A CA 1
ATOM 865 C C . ARG A 1 108 ? 0.013 5.402 3.717 1.00 97.38 108 ARG A C 1
ATOM 867 O O . ARG A 1 108 ? -0.685 5.189 4.707 1.00 97.38 108 ARG A O 1
ATOM 874 N N . ILE A 1 109 ? 1.302 5.054 3.671 1.00 98.06 109 ILE A N 1
ATOM 875 C CA . ILE A 1 109 ? 2.007 4.440 4.813 1.00 98.06 109 ILE A CA 1
ATOM 876 C C . ILE A 1 109 ? 1.878 5.332 6.052 1.00 98.06 109 ILE A C 1
ATOM 878 O O . ILE A 1 109 ? 1.512 4.855 7.129 1.00 98.06 109 ILE A O 1
ATOM 882 N N . GLN A 1 110 ? 2.111 6.638 5.901 1.00 98.12 110 GLN A N 1
ATOM 883 C CA . GLN A 1 110 ? 1.964 7.588 7.001 1.00 98.12 110 GLN A CA 1
ATOM 884 C C . GLN A 1 110 ? 0.536 7.627 7.548 1.00 98.12 110 GLN A C 1
ATOM 886 O O . GLN A 1 110 ? 0.368 7.681 8.766 1.00 98.12 110 GLN A O 1
ATOM 891 N N . THR A 1 111 ? -0.483 7.588 6.686 1.00 97.81 111 THR A N 1
ATOM 892 C CA . THR A 1 111 ? -1.891 7.511 7.107 1.00 97.81 111 THR A CA 1
ATOM 893 C C . THR A 1 111 ? -2.138 6.292 7.993 1.00 97.81 111 THR A C 1
ATOM 895 O O . THR A 1 111 ? -2.656 6.442 9.102 1.00 97.81 111 THR A O 1
ATOM 898 N N . PHE A 1 112 ? -1.703 5.101 7.572 1.00 98.19 112 PHE A N 1
ATOM 899 C CA . PHE A 1 112 ? -1.890 3.881 8.362 1.00 98.19 112 PHE A CA 1
ATOM 900 C C . PHE A 1 112 ? -1.161 3.932 9.705 1.00 98.19 112 PHE A C 1
ATOM 902 O O . PHE A 1 112 ? -1.751 3.600 10.733 1.00 98.19 112 PHE A O 1
ATOM 909 N N . LEU A 1 113 ? 0.095 4.386 9.722 1.00 98.19 113 LEU A N 1
ATOM 910 C CA . LEU A 1 113 ? 0.875 4.505 10.956 1.00 98.19 113 LEU A CA 1
ATOM 911 C C . LEU A 1 113 ? 0.247 5.507 11.934 1.00 98.19 113 LEU A C 1
ATOM 913 O O . LEU A 1 113 ? 0.109 5.209 13.122 1.00 98.19 113 LEU A O 1
ATOM 917 N N . LYS A 1 114 ? -0.183 6.676 11.442 1.00 97.75 114 LYS A N 1
ATOM 918 C CA . LYS A 1 114 ? -0.865 7.696 12.256 1.00 97.75 114 LYS A CA 1
ATOM 919 C C . LYS A 1 114 ? -2.162 7.157 12.854 1.00 97.75 114 LYS A C 1
ATOM 921 O O . LYS A 1 114 ? -2.431 7.399 14.031 1.00 97.75 114 LYS A O 1
ATOM 926 N N . GLU A 1 115 ? -2.939 6.408 12.078 1.00 97.56 115 GLU A N 1
ATOM 927 C CA . GLU A 1 115 ? -4.185 5.816 12.560 1.00 97.56 115 GLU A CA 1
ATOM 928 C C . GLU A 1 115 ? -3.934 4.759 13.644 1.00 97.56 115 GLU A C 1
ATOM 930 O O . GLU A 1 115 ? -4.590 4.781 14.687 1.00 97.56 115 GLU A O 1
ATOM 935 N N . ILE A 1 116 ? -2.921 3.903 13.475 1.00 97.00 116 ILE A N 1
ATOM 936 C CA . ILE A 1 116 ? -2.509 2.938 14.506 1.00 97.00 116 ILE A CA 1
ATOM 937 C C . ILE A 1 116 ? -2.135 3.665 15.805 1.00 97.00 116 ILE A C 1
ATOM 939 O O . ILE A 1 116 ? -2.653 3.331 16.874 1.00 97.00 116 ILE A O 1
ATOM 943 N N . VAL A 1 117 ? -1.296 4.705 15.727 1.00 96.88 117 VAL A N 1
ATOM 944 C CA . VAL A 1 1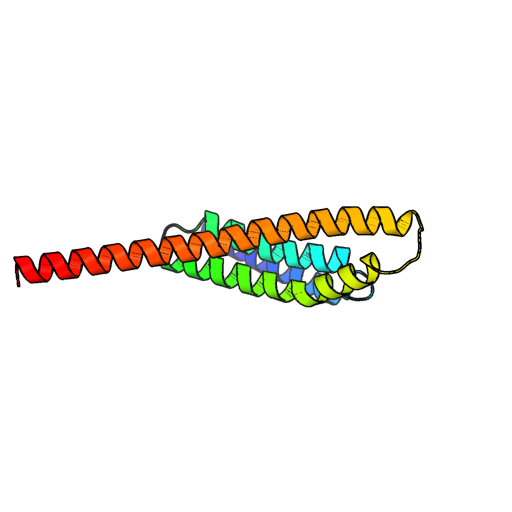17 ? -0.910 5.514 16.898 1.00 96.88 117 VAL A CA 1
ATOM 945 C C . VAL A 1 117 ? -2.138 6.127 17.580 1.00 96.88 117 VAL A C 1
ATOM 947 O O . VAL A 1 117 ? -2.247 6.095 18.807 1.00 96.88 117 VAL A O 1
ATOM 950 N N . LYS A 1 118 ? -3.091 6.660 16.808 1.00 95.94 118 LYS A N 1
ATOM 951 C CA . LYS A 1 118 ? -4.334 7.249 17.328 1.00 95.94 118 LYS A CA 1
ATOM 952 C C . LYS A 1 118 ? -5.199 6.224 18.070 1.00 95.94 118 LYS A C 1
ATOM 954 O O . LYS A 1 118 ? -5.737 6.533 19.139 1.00 95.94 118 LYS A O 1
ATOM 959 N N . ILE A 1 119 ? -5.314 5.008 17.533 1.00 94.75 119 ILE A N 1
ATOM 960 C CA . ILE A 1 119 ? -6.052 3.905 18.161 1.00 94.75 119 ILE A CA 1
ATOM 961 C C . ILE A 1 119 ? -5.424 3.546 19.513 1.00 94.75 119 ILE A C 1
ATOM 963 O O . ILE A 1 119 ? -6.136 3.523 20.519 1.00 94.75 119 ILE A O 1
ATOM 967 N N . TYR A 1 120 ? -4.104 3.350 19.569 1.00 92.44 120 TYR A N 1
ATOM 968 C CA . TYR A 1 120 ? -3.415 3.000 20.816 1.00 92.44 120 TYR A CA 1
ATOM 969 C C . TYR A 1 120 ? -3.458 4.114 21.866 1.00 92.44 120 TYR A C 1
ATOM 971 O O . TYR A 1 120 ? -3.689 3.828 23.040 1.00 92.44 120 TYR A O 1
ATOM 979 N N . LYS A 1 121 ? -3.339 5.387 21.465 1.00 92.19 121 LYS A N 1
ATOM 980 C CA . LYS A 1 121 ? -3.526 6.524 22.386 1.00 92.19 121 LYS A CA 1
ATOM 981 C C . LYS A 1 121 ? -4.917 6.519 23.020 1.00 92.19 121 LYS A C 1
ATOM 983 O O . LYS A 1 121 ? -5.055 6.710 24.223 1.00 92.19 121 LYS A O 1
ATOM 988 N N . THR A 1 122 ? -5.950 6.247 22.225 1.00 90.25 122 THR A N 1
ATOM 989 C CA . THR A 1 122 ? -7.334 6.210 22.717 1.00 90.25 122 THR A CA 1
ATOM 990 C C . THR A 1 122 ? -7.568 5.031 23.668 1.00 90.25 122 THR A C 1
ATOM 992 O O . THR A 1 122 ? -8.273 5.177 24.664 1.00 90.25 122 THR A O 1
ATOM 995 N N . LEU A 1 123 ? -6.981 3.864 23.381 1.00 85.12 123 LEU A N 1
ATOM 996 C CA . LEU A 1 123 ? -7.063 2.686 24.252 1.00 85.12 123 LEU A CA 1
ATOM 997 C C . LEU A 1 123 ? -6.371 2.921 25.600 1.00 85.12 123 LEU A C 1
ATOM 999 O O . LEU A 1 123 ? -6.959 2.614 26.637 1.00 85.12 123 LEU A O 1
ATOM 1003 N N . ASN A 1 124 ? -5.178 3.520 25.596 1.00 80.88 124 ASN A N 1
ATOM 1004 C CA . ASN A 1 124 ? -4.457 3.846 26.827 1.00 80.88 124 ASN A CA 1
ATOM 1005 C C . ASN A 1 124 ? -5.229 4.847 27.695 1.00 80.88 124 ASN A C 1
ATOM 1007 O O . ASN A 1 124 ? -5.351 4.634 28.898 1.00 80.88 124 ASN A O 1
ATOM 1011 N N . ASN A 1 125 ? -5.829 5.876 27.090 1.00 80.38 125 ASN A N 1
ATOM 1012 C CA . ASN A 1 125 ? -6.642 6.844 27.830 1.00 80.38 125 ASN A CA 1
ATOM 1013 C C . ASN A 1 125 ? -7.861 6.182 28.491 1.00 80.38 125 ASN A C 1
ATOM 1015 O O . ASN A 1 125 ? -8.166 6.463 29.645 1.00 80.38 125 ASN A O 1
ATOM 1019 N N . LYS A 1 126 ? -8.544 5.261 27.794 1.00 77.25 126 LYS A N 1
ATOM 1020 C CA . LYS A 1 126 ? -9.675 4.514 28.373 1.00 77.25 126 LYS A CA 1
ATOM 1021 C C . LYS A 1 126 ? -9.253 3.630 29.545 1.00 77.25 126 LYS A C 1
ATOM 1023 O O . LYS A 1 126 ? -10.000 3.528 30.513 1.00 77.25 126 LYS A O 1
ATOM 1028 N N . LYS A 1 127 ? -8.078 3.000 29.455 1.00 78.00 127 LYS A N 1
ATOM 1029 C CA . LYS A 1 127 ? -7.526 2.178 30.537 1.00 78.00 127 LYS A CA 1
ATOM 1030 C C . LYS A 1 127 ? -7.215 3.026 31.774 1.00 78.00 127 LYS A C 1
ATOM 1032 O O . LYS A 1 127 ? -7.632 2.647 32.859 1.00 78.00 127 LYS A O 1
ATOM 1037 N N . SER A 1 128 ? -6.585 4.188 31.584 1.00 79.00 128 SER A N 1
ATOM 1038 C CA . SER A 1 128 ? -6.303 5.145 32.664 1.00 79.00 128 SER A CA 1
ATOM 1039 C C . SER A 1 128 ? -7.579 5.597 33.377 1.00 79.00 128 SER A C 1
ATOM 1041 O O . SER A 1 128 ? -7.633 5.574 34.598 1.00 79.00 128 SER A O 1
ATOM 1043 N N . ILE A 1 129 ? -8.626 5.945 32.622 1.00 79.44 129 ILE A N 1
ATOM 1044 C CA . ILE A 1 129 ? -9.921 6.342 33.193 1.00 79.44 129 ILE A CA 1
ATOM 1045 C C . ILE A 1 129 ? -10.540 5.182 33.984 1.00 79.44 129 ILE A C 1
ATOM 1047 O O . ILE A 1 129 ? -11.022 5.375 35.090 1.00 79.44 129 ILE A O 1
ATOM 1051 N N . TYR A 1 130 ? -10.526 3.962 33.442 1.00 81.00 130 TYR A N 1
ATOM 1052 C CA . TYR A 1 130 ? -11.063 2.795 34.147 1.00 81.00 130 TYR A CA 1
ATOM 1053 C C . TYR A 1 130 ? -10.333 2.515 35.470 1.00 81.00 130 TYR A C 1
ATOM 1055 O O . TYR A 1 130 ? -10.980 2.184 36.461 1.00 81.00 130 TYR A O 1
ATOM 1063 N N . GLU A 1 131 ? -9.005 2.647 35.486 1.00 84.69 131 GLU A N 1
ATOM 1064 C CA . GLU A 1 131 ? -8.199 2.504 36.704 1.00 84.69 131 GLU A CA 1
ATOM 1065 C C . GLU A 1 131 ? -8.577 3.574 37.744 1.00 84.69 131 GLU A C 1
ATOM 1067 O O . GLU A 1 131 ? -8.862 3.221 38.884 1.00 84.69 131 GLU A O 1
ATOM 1072 N N . GLU A 1 132 ? -8.731 4.835 37.331 1.00 78.12 132 GLU A N 1
ATOM 1073 C CA . GLU A 1 132 ? -9.154 5.948 38.198 1.00 78.12 132 GLU A CA 1
ATOM 1074 C C . GLU A 1 132 ? -10.575 5.757 38.773 1.00 78.12 132 GLU A C 1
ATOM 1076 O O . GLU A 1 132 ? -10.806 5.929 39.969 1.00 78.12 132 GLU A O 1
ATOM 1081 N N . TYR A 1 133 ? -11.537 5.314 37.954 1.00 84.50 133 TYR A N 1
ATOM 1082 C CA . TYR A 1 133 ? -12.889 4.981 38.428 1.00 84.50 133 TYR A CA 1
ATOM 1083 C C . TYR A 1 133 ? -12.888 3.812 39.419 1.00 84.50 133 TYR A C 1
ATOM 1085 O O . TYR A 1 133 ? -13.660 3.817 40.378 1.00 84.50 133 TYR A O 1
ATOM 1093 N N . LYS A 1 134 ? -12.045 2.799 39.190 1.00 84.62 134 LYS A N 1
ATOM 1094 C CA . LYS A 1 134 ? -11.924 1.650 40.090 1.00 84.62 134 LYS A CA 1
ATOM 1095 C C . LYS A 1 134 ? -11.327 2.054 41.440 1.00 84.62 134 LYS A C 1
ATOM 1097 O O . LYS A 1 134 ? -11.767 1.518 42.444 1.00 84.62 134 LYS A O 1
ATOM 1102 N N . GLU A 1 135 ? -10.372 2.979 41.477 1.00 88.25 135 GLU A N 1
ATOM 1103 C CA . GLU A 1 135 ? -9.813 3.501 42.734 1.00 88.25 135 GLU A CA 1
ATOM 1104 C C . GLU A 1 135 ? -10.815 4.351 43.525 1.00 88.25 135 GLU A C 1
ATOM 1106 O O . GLU A 1 135 ? -10.813 4.326 44.752 1.00 88.25 135 GLU A O 1
ATOM 1111 N N . MET A 1 136 ? -11.683 5.102 42.840 1.00 76.19 136 MET A N 1
ATOM 1112 C CA . MET A 1 136 ? -12.651 5.979 43.504 1.00 76.19 136 MET A CA 1
ATOM 1113 C C . MET A 1 136 ? -13.862 5.224 44.079 1.00 76.19 136 MET A C 1
ATOM 1115 O O . MET A 1 136 ? -14.460 5.683 45.054 1.00 76.19 136 MET A O 1
ATOM 1119 N N . TYR A 1 137 ? -14.246 4.094 43.475 1.00 87.38 137 TYR A N 1
ATOM 1120 C CA . TYR A 1 137 ? -15.509 3.405 43.780 1.00 87.38 137 TYR A CA 1
ATOM 1121 C C . TYR A 1 137 ? -15.391 1.893 44.049 1.00 87.38 137 TYR A C 1
ATOM 1123 O O . TYR A 1 137 ? -16.424 1.242 44.222 1.00 87.38 137 TYR A O 1
ATOM 1131 N N . GLY A 1 138 ? -14.186 1.317 44.035 1.00 69.00 138 GLY A N 1
ATOM 1132 C CA . GLY A 1 138 ? -13.921 -0.107 44.293 1.00 69.00 138 GLY A CA 1
ATOM 1133 C C . GLY A 1 138 ? -13.239 -0.342 45.630 1.00 69.00 138 GLY A C 1
ATOM 1134 O O . GLY A 1 138 ? -13.547 -1.390 46.238 1.00 69.00 138 GLY A O 1
#

pLDDT: mean 88.23, std 9.0, range [54.38, 98.19]

Radius of gyration: 20.15 Å; chains: 1; bounding box: 53×24×66 Å

Organism: NCBI:txid392030

InterPro domains:
  IPR056583 EDRF1, TPR repeats region [PF23723] (2-132)

Sequence (138 aa):
NNSARRKRLRALASLHYQKALELFSARDNPLEYLRLLIEEVALADFELQSATDSQSRLKHSQQGLRAAFQCQECVGIIEQHRTSSDPDDYNETFVQESQRLLSILNGRIQTFLKEIVKIYKTLNNKKSIYEEYKEMYG